Protein AF-A0A849EJW3-F1 (afdb_monomer)

Radius of gyration: 16.24 Å; Cα contacts (8 Å, |Δi|>4): 121;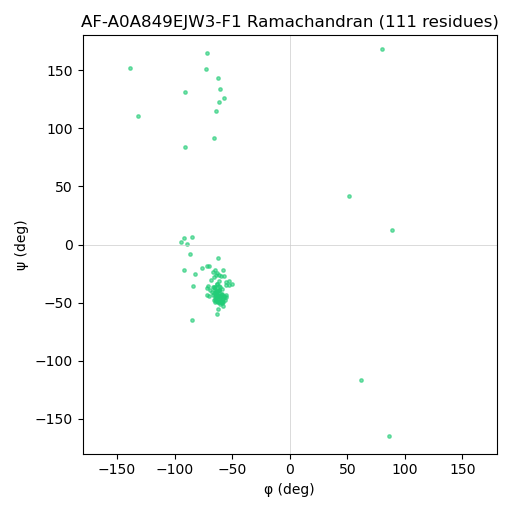 chains: 1; bounding box: 52×22×46 Å

Solvent-accessible surface area (backbone atoms only — not comparable to full-atom values): 5909 Å² total; per-residue (Å²): 131,85,79,84,57,63,59,62,52,45,38,52,51,13,51,50,33,34,56,59,12,64,78,37,73,74,77,18,42,57,35,28,42,54,10,34,48,41,36,26,54,41,31,54,76,68,68,42,94,57,30,66,56,41,44,50,23,33,51,28,26,46,52,7,48,52,41,46,55,52,40,50,75,69,69,36,59,32,91,91,34,94,37,54,62,73,63,57,62,56,31,48,38,20,62,50,17,49,53,54,45,52,51,49,55,51,52,59,70,69,56,75,128

Mean predicted aligned error: 4.29 Å

Sequence (113 aa):
MKKFDWKKVGYIFGIVLFFVGTLDPLEGSVLIVFGSVILTFITKRTNDRHKKWFRLNAILIIIGVIFMFYLSSLGGFGGASELSWWWALLILPYPVGWLSQVILLLMRLFEKK

Foldseek 3Di:
DPPDPVLVVLLVCLVCLLVVLVVDVQVSLVSVLVSLVSNLVSCVVVVHPCSVLSVQLSVLSVQLNVLVVVCVVQVHEDDPGPHHPVSNVSNVSNVVSSVSVVVVVVVVVPPDD

Structure (mmCIF, N/CA/C/O backbone):
data_AF-A0A849EJW3-F1
#
_entry.id   AF-A0A849EJW3-F1
#
loop_
_atom_site.group_PDB
_atom_site.id
_atom_site.type_symbol
_atom_site.label_atom_id
_atom_site.label_alt_id
_atom_site.label_comp_id
_atom_site.label_asym_id
_atom_site.label_entity_id
_atom_site.label_seq_id
_atom_site.pdbx_PDB_ins_code
_atom_site.Cartn_x
_atom_site.Cartn_y
_atom_site.Cartn_z
_atom_site.occupancy
_atom_site.B_iso_or_equiv
_atom_site.auth_seq_id
_atom_site.auth_comp_id
_atom_site.auth_asym_id
_atom_site.auth_atom_id
_atom_site.pdbx_PDB_model_num
ATOM 1 N N . MET A 1 1 ? -33.649 -3.534 15.566 1.00 52.19 1 MET A N 1
ATOM 2 C CA . MET A 1 1 ? -32.799 -3.505 14.350 1.00 52.19 1 MET A CA 1
ATOM 3 C C . MET A 1 1 ? -31.416 -2.972 14.710 1.00 52.19 1 MET A C 1
ATOM 5 O O . MET A 1 1 ? -31.336 -1.867 15.234 1.00 52.19 1 MET A O 1
ATOM 9 N N . LYS A 1 2 ? -30.331 -3.731 14.483 1.00 65.31 2 LYS A N 1
ATOM 10 C CA . LYS A 1 2 ? -28.959 -3.193 14.603 1.00 65.31 2 LYS A CA 1
ATOM 11 C C . LYS A 1 2 ? -28.806 -2.057 13.582 1.00 65.31 2 LYS A C 1
ATOM 13 O O . LYS A 1 2 ? -29.033 -2.286 12.399 1.00 65.31 2 LYS A O 1
ATOM 18 N N . LYS A 1 3 ? -28.461 -0.841 14.026 1.00 75.88 3 LYS A N 1
ATOM 19 C CA . LYS A 1 3 ? -28.150 0.274 13.113 1.00 75.88 3 LYS A CA 1
ATOM 20 C C . LYS A 1 3 ? -26.958 -0.119 12.234 1.00 75.88 3 LYS A C 1
ATOM 22 O O . LYS A 1 3 ? -25.967 -0.642 12.739 1.00 75.88 3 LYS A O 1
ATOM 27 N N . PHE A 1 4 ? -27.073 0.125 10.933 1.00 85.56 4 PHE A N 1
ATOM 28 C CA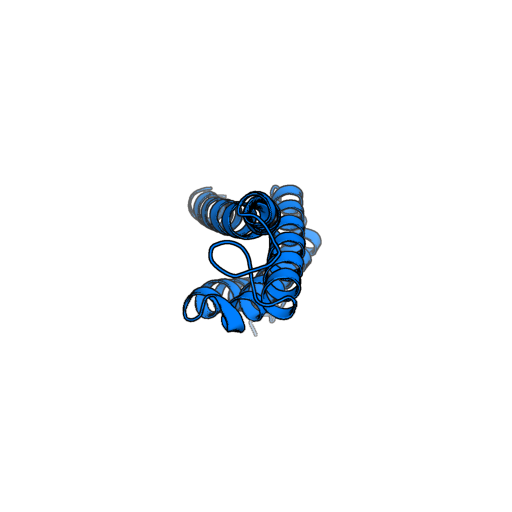 . PHE A 1 4 ? -26.009 -0.119 9.965 1.00 85.56 4 PHE A CA 1
ATOM 29 C C . PHE A 1 4 ? -24.807 0.789 10.260 1.00 85.56 4 PHE A C 1
ATOM 31 O O . PHE A 1 4 ? -24.904 2.014 10.165 1.00 85.56 4 PHE A O 1
ATOM 38 N N . ASP A 1 5 ? -23.674 0.192 10.632 1.00 90.44 5 ASP A N 1
ATOM 39 C CA . ASP A 1 5 ? -22.423 0.920 10.850 1.00 90.44 5 ASP A CA 1
ATOM 40 C C . ASP A 1 5 ? -21.610 0.962 9.552 1.00 90.44 5 ASP A C 1
ATOM 42 O O . ASP A 1 5 ? -20.715 0.148 9.308 1.00 90.44 5 ASP A O 1
ATOM 46 N N . TRP A 1 6 ? -21.939 1.939 8.708 1.00 93.38 6 TRP A N 1
ATOM 47 C CA . TRP A 1 6 ? -21.274 2.168 7.425 1.00 93.38 6 TRP A CA 1
ATOM 48 C C . TRP A 1 6 ? -19.760 2.383 7.560 1.00 93.38 6 TRP A C 1
ATOM 50 O O . TRP A 1 6 ? -19.014 2.069 6.634 1.00 93.38 6 TRP A O 1
ATOM 60 N N . LYS A 1 7 ? -19.284 2.884 8.710 1.00 93.19 7 LYS A N 1
ATOM 61 C CA . LYS A 1 7 ? -17.852 3.108 8.943 1.00 93.19 7 LYS A CA 1
ATOM 62 C C . LYS A 1 7 ? -17.135 1.781 9.127 1.00 93.19 7 LYS A C 1
ATOM 64 O O . LYS A 1 7 ? -16.076 1.575 8.543 1.00 93.19 7 LYS A O 1
ATOM 69 N N . LYS A 1 8 ? -17.726 0.863 9.898 1.00 92.25 8 LYS A N 1
ATOM 70 C CA . LYS A 1 8 ? -17.189 -0.491 10.072 1.00 92.25 8 LYS A CA 1
ATOM 71 C C . LYS A 1 8 ? -17.168 -1.257 8.749 1.00 92.25 8 LYS A C 1
ATOM 73 O O . LYS A 1 8 ? -16.157 -1.878 8.434 1.00 92.25 8 LYS A O 1
ATOM 78 N N . VAL A 1 9 ? -18.245 -1.169 7.966 1.00 94.44 9 VAL A N 1
ATOM 79 C CA . VAL A 1 9 ? -18.321 -1.802 6.639 1.00 94.44 9 VAL A CA 1
ATOM 80 C C . VAL A 1 9 ? -17.264 -1.225 5.699 1.00 94.44 9 VAL A C 1
ATOM 82 O O . VAL A 1 9 ? -16.489 -1.986 5.128 1.00 94.44 9 VAL A O 1
ATOM 85 N N . GLY A 1 10 ? -17.163 0.104 5.604 1.00 95.81 10 GLY A N 1
ATOM 86 C CA . GLY A 1 10 ? -16.150 0.765 4.777 1.00 95.81 10 GLY A CA 1
ATOM 87 C C . GLY A 1 10 ? -14.720 0.423 5.200 1.00 95.81 10 GLY A C 1
ATOM 88 O O . GLY A 1 10 ? -13.856 0.239 4.350 1.00 95.81 10 GLY A O 1
ATOM 89 N N . TYR A 1 11 ? -14.470 0.274 6.503 1.00 95.12 11 TYR A N 1
ATOM 90 C CA . TYR A 1 11 ? -13.164 -0.138 7.008 1.00 95.12 11 TYR A CA 1
ATOM 91 C C . TYR A 1 11 ? -12.795 -1.564 6.577 1.00 95.12 11 TYR A C 1
ATOM 93 O O . TYR A 1 11 ? -11.708 -1.775 6.049 1.00 95.12 11 TYR A O 1
ATOM 101 N N . ILE A 1 12 ? -13.701 -2.531 6.764 1.00 95.88 12 ILE A N 1
ATOM 102 C CA . ILE A 1 12 ? -13.480 -3.927 6.350 1.00 95.88 12 ILE A CA 1
ATOM 103 C C . ILE A 1 12 ? -13.293 -4.003 4.835 1.00 95.88 12 ILE A C 1
ATOM 105 O O . ILE A 1 12 ? -12.361 -4.645 4.365 1.00 95.88 12 ILE A O 1
ATOM 109 N N . PHE A 1 13 ? -14.133 -3.303 4.076 1.00 97.62 13 PHE A N 1
ATOM 110 C CA . PHE A 1 13 ? -14.025 -3.247 2.624 1.00 97.62 13 PHE A CA 1
ATOM 111 C C . PHE A 1 13 ? -12.673 -2.680 2.166 1.00 97.62 13 PHE A C 1
ATOM 113 O O . PHE A 1 13 ? -12.031 -3.255 1.292 1.00 97.62 13 PHE A O 1
ATOM 120 N N . GLY A 1 14 ? -12.193 -1.611 2.811 1.00 96.94 14 GLY A N 1
ATOM 121 C CA . GLY A 1 14 ? -10.866 -1.053 2.553 1.00 96.94 14 GLY A CA 1
ATOM 122 C C . GLY A 1 14 ? -9.727 -2.037 2.848 1.00 96.94 14 GLY A C 1
ATOM 123 O O . GLY A 1 14 ? -8.781 -2.105 2.070 1.00 96.94 14 GLY A O 1
ATOM 124 N N . ILE A 1 15 ? -9.832 -2.832 3.922 1.00 97.25 15 ILE A N 1
ATOM 125 C CA . ILE A 1 15 ? -8.873 -3.912 4.224 1.00 97.25 15 ILE A CA 1
ATOM 126 C C . ILE A 1 15 ? -8.892 -4.967 3.116 1.00 97.25 15 ILE A C 1
ATOM 128 O O . ILE A 1 15 ? -7.835 -5.342 2.619 1.00 97.25 15 ILE A O 1
ATOM 132 N N . VAL A 1 16 ? -10.079 -5.438 2.725 1.00 97.62 16 VAL A N 1
ATOM 133 C CA . VAL A 1 16 ? -10.219 -6.478 1.697 1.00 97.62 16 VAL A CA 1
ATOM 134 C C . VAL A 1 16 ? -9.611 -6.009 0.380 1.00 97.62 16 VAL A C 1
ATOM 136 O O . VAL A 1 16 ? -8.772 -6.714 -0.161 1.00 97.62 16 VAL A O 1
ATOM 139 N N . LEU A 1 17 ? -9.948 -4.806 -0.097 1.00 96.81 17 LEU A N 1
ATOM 140 C CA . LEU A 1 17 ? -9.345 -4.241 -1.311 1.00 96.81 17 LEU A CA 1
ATOM 141 C C . LEU A 1 17 ? -7.819 -4.152 -1.218 1.00 96.81 17 LEU A C 1
ATOM 143 O O . LEU A 1 17 ? -7.121 -4.526 -2.157 1.00 96.81 17 LEU A O 1
ATOM 147 N N . PHE A 1 18 ? -7.309 -3.690 -0.075 1.00 97.19 18 PHE A N 1
ATOM 148 C CA . PHE A 1 18 ? -5.877 -3.536 0.153 1.00 97.19 18 PHE A CA 1
ATOM 149 C C . PHE A 1 18 ? -5.116 -4.868 0.076 1.00 97.19 18 PHE A C 1
ATOM 151 O O . PHE A 1 18 ? -4.024 -4.902 -0.479 1.00 97.19 18 PHE A O 1
ATOM 158 N N . PHE A 1 19 ? -5.684 -5.961 0.596 1.00 96.88 19 PHE A N 1
ATOM 159 C CA . PHE A 1 19 ? -5.062 -7.288 0.523 1.00 96.88 19 PHE A CA 1
ATOM 160 C C . PHE A 1 19 ? -5.342 -8.019 -0.792 1.00 96.88 19 PHE A C 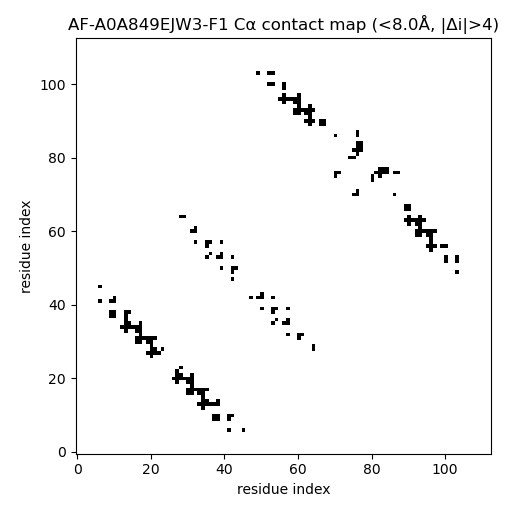1
ATOM 162 O O . PHE A 1 19 ? -4.462 -8.690 -1.309 1.00 96.88 19 PHE A O 1
ATOM 169 N N . VAL A 1 20 ? -6.529 -7.879 -1.384 1.00 96.69 20 VAL A N 1
ATOM 170 C CA . VAL A 1 20 ? -6.819 -8.461 -2.707 1.00 96.69 20 VAL A CA 1
ATOM 171 C C . VAL A 1 20 ? -5.890 -7.868 -3.767 1.00 96.69 20 VAL A C 1
ATOM 173 O O . VAL A 1 20 ? -5.414 -8.590 -4.637 1.00 96.69 20 VAL A O 1
ATOM 176 N N . GLY A 1 21 ? -5.554 -6.581 -3.647 1.00 93.69 21 GLY A N 1
ATOM 177 C CA . GLY A 1 21 ? -4.587 -5.926 -4.521 1.00 93.69 21 GLY A CA 1
ATOM 178 C C . GLY A 1 21 ? -3.166 -6.495 -4.467 1.00 93.69 21 GLY A C 1
ATOM 179 O O . GLY A 1 21 ? -2.372 -6.161 -5.332 1.00 93.69 21 GLY A O 1
ATOM 180 N N . THR A 1 22 ? -2.816 -7.353 -3.501 1.00 93.25 22 THR A N 1
ATOM 181 C CA . THR A 1 22 ? -1.488 -7.991 -3.468 1.00 93.25 22 THR A CA 1
ATOM 182 C C . THR A 1 22 ? -1.413 -9.272 -4.295 1.00 93.25 22 THR A C 1
ATOM 184 O O . THR A 1 22 ? -0.328 -9.831 -4.421 1.00 93.25 22 THR A O 1
ATOM 187 N N . LEU A 1 23 ? -2.542 -9.779 -4.806 1.00 94.06 23 LEU A N 1
ATOM 188 C CA . LEU A 1 23 ? -2.564 -10.992 -5.633 1.00 94.06 23 LEU A CA 1
ATOM 189 C C . LEU A 1 23 ? -1.888 -10.775 -6.988 1.00 94.06 23 LEU A C 1
ATOM 191 O O . LEU A 1 23 ? -1.298 -11.706 -7.527 1.00 94.06 23 LEU A O 1
ATOM 195 N N . ASP A 1 24 ? -1.957 -9.546 -7.493 1.00 91.56 24 ASP A N 1
ATOM 196 C CA . ASP A 1 24 ? -1.288 -9.118 -8.712 1.00 91.56 24 ASP A CA 1
ATOM 197 C C . ASP A 1 24 ? -0.559 -7.790 -8.451 1.00 91.56 24 ASP A C 1
ATOM 199 O O . ASP A 1 24 ? -1.217 -6.771 -8.229 1.00 91.56 24 ASP A O 1
ATOM 203 N N . PRO A 1 25 ? 0.783 -7.765 -8.422 1.00 79.81 25 PRO A N 1
ATOM 204 C CA . PRO A 1 25 ? 1.528 -6.558 -8.085 1.00 79.81 25 PRO A CA 1
ATOM 205 C C . PRO A 1 25 ? 1.303 -5.375 -9.034 1.00 79.81 25 PRO A C 1
ATOM 207 O O . PRO A 1 25 ? 1.377 -4.233 -8.580 1.00 79.81 25 PRO A O 1
ATOM 210 N N . LEU A 1 26 ? 1.048 -5.606 -10.326 1.00 85.12 26 LEU A N 1
ATOM 211 C CA . LEU A 1 26 ? 0.907 -4.525 -11.306 1.00 85.12 26 LEU A CA 1
ATOM 212 C C . LEU A 1 26 ? -0.525 -3.991 -11.305 1.00 85.12 26 LEU A C 1
ATOM 214 O O . LEU A 1 26 ? -0.768 -2.859 -10.877 1.00 85.12 26 LEU A O 1
ATOM 218 N N . GLU A 1 27 ? -1.489 -4.813 -11.700 1.00 91.88 27 GLU A N 1
ATOM 219 C CA . GLU A 1 27 ? -2.902 -4.451 -11.799 1.00 91.88 27 GLU A CA 1
ATOM 220 C C . GLU A 1 27 ? -3.525 -4.238 -10.413 1.00 91.88 27 GLU A C 1
ATOM 222 O O . GLU A 1 27 ? -4.304 -3.304 -10.188 1.00 91.88 27 GLU A O 1
ATOM 227 N N . GLY A 1 28 ? -3.147 -5.071 -9.444 1.00 93.25 28 GLY A N 1
ATOM 228 C CA . GLY A 1 28 ? -3.656 -5.009 -8.080 1.00 93.25 28 GLY A CA 1
ATOM 229 C C . GLY A 1 28 ? -3.143 -3.808 -7.286 1.00 93.25 28 GLY A C 1
ATOM 230 O O . GLY A 1 28 ? -3.816 -3.387 -6.342 1.00 93.25 28 GLY A O 1
ATOM 231 N N . SER A 1 29 ? -2.047 -3.158 -7.699 1.00 95.12 29 SER A N 1
ATOM 232 C CA . SER A 1 29 ? -1.563 -1.918 -7.069 1.00 95.12 29 SER A CA 1
ATOM 233 C C . SER A 1 29 ? -2.626 -0.810 -7.035 1.00 95.12 29 SER A C 1
ATOM 235 O O . SER A 1 29 ? -2.720 -0.061 -6.057 1.00 95.12 29 SER A O 1
ATOM 237 N N . VAL A 1 30 ? -3.504 -0.764 -8.044 1.00 96.69 30 VAL A N 1
ATOM 238 C CA . VAL A 1 30 ? -4.652 0.151 -8.100 1.00 96.69 30 VAL A CA 1
ATOM 239 C C . VAL A 1 30 ? -5.641 -0.159 -6.974 1.00 96.69 30 VAL A C 1
ATOM 241 O O . VAL A 1 30 ? -6.095 0.751 -6.277 1.00 96.69 30 VAL A O 1
ATOM 244 N N . LEU A 1 31 ? -5.929 -1.439 -6.717 1.00 97.50 31 LEU A N 1
ATOM 245 C CA . LEU A 1 31 ? -6.777 -1.860 -5.596 1.00 97.50 31 LEU A CA 1
ATOM 246 C C . LEU A 1 31 ? -6.135 -1.531 -4.243 1.00 97.50 31 LEU A C 1
ATOM 248 O O . LEU A 1 31 ? -6.845 -1.106 -3.329 1.00 97.50 31 LEU A O 1
ATOM 252 N N . ILE A 1 32 ? -4.806 -1.641 -4.121 1.00 97.50 32 ILE A N 1
ATOM 253 C CA . ILE A 1 32 ? -4.072 -1.228 -2.913 1.00 97.50 32 ILE A CA 1
ATOM 254 C C . ILE A 1 32 ? -4.237 0.274 -2.662 1.00 97.50 32 ILE A C 1
ATOM 256 O O . ILE A 1 32 ? -4.535 0.675 -1.532 1.00 97.50 32 ILE A O 1
ATOM 260 N N . VAL A 1 33 ? -4.105 1.106 -3.702 1.00 98.19 33 VAL A N 1
ATOM 261 C CA . VAL A 1 33 ? -4.357 2.554 -3.616 1.00 98.19 33 VAL A CA 1
ATOM 262 C C . VAL A 1 33 ? -5.785 2.820 -3.144 1.00 98.19 33 VAL A C 1
ATOM 264 O O . VAL A 1 33 ? -5.978 3.518 -2.145 1.00 98.19 33 VAL A O 1
ATOM 267 N N . PHE A 1 34 ? -6.790 2.232 -3.802 1.00 97.75 34 PHE A N 1
ATOM 268 C CA . PHE A 1 34 ? -8.195 2.421 -3.429 1.00 97.75 34 PHE A CA 1
ATOM 269 C C . PHE A 1 34 ? -8.477 1.979 -1.990 1.00 97.75 34 PHE A C 1
ATOM 271 O O . PHE A 1 34 ? -9.070 2.735 -1.215 1.00 97.75 34 PHE A O 1
ATOM 278 N N . GLY A 1 35 ? -8.006 0.793 -1.603 1.00 97.56 35 GLY A N 1
ATOM 279 C CA . GLY A 1 35 ? -8.125 0.281 -0.241 1.00 97.56 35 GLY A CA 1
ATOM 280 C C . GLY A 1 35 ? -7.487 1.226 0.778 1.00 97.56 35 GLY A C 1
ATOM 281 O O . GLY A 1 35 ? -8.121 1.596 1.768 1.00 97.56 35 GLY A O 1
ATOM 282 N N . SER A 1 36 ? -6.270 1.707 0.510 1.00 97.75 36 SER A N 1
ATOM 283 C CA . SER A 1 36 ? -5.560 2.630 1.402 1.00 97.75 36 SER A CA 1
ATOM 284 C C . SER A 1 36 ? -6.250 3.996 1.536 1.00 97.75 36 SER A C 1
ATOM 286 O O . SER A 1 36 ? -6.361 4.536 2.646 1.00 97.75 36 SER A O 1
ATOM 288 N N . VAL A 1 37 ? -6.798 4.535 0.443 1.00 98.06 37 VAL A N 1
ATOM 289 C CA . VAL A 1 37 ? -7.572 5.785 0.453 1.00 98.06 37 VAL A CA 1
ATOM 290 C C . VAL A 1 37 ? -8.856 5.629 1.268 1.00 98.06 37 VAL A C 1
ATOM 292 O O . VAL A 1 37 ? -9.151 6.485 2.109 1.00 98.06 37 VAL A O 1
ATOM 295 N N . ILE A 1 38 ? -9.590 4.525 1.094 1.00 97.94 38 ILE A N 1
ATOM 296 C CA . ILE A 1 38 ? -10.793 4.227 1.886 1.00 97.94 38 ILE A CA 1
ATOM 297 C C . ILE A 1 38 ? -10.437 4.132 3.372 1.00 97.94 38 ILE A C 1
ATOM 299 O O . ILE A 1 38 ? -11.071 4.788 4.202 1.00 97.94 38 ILE A O 1
ATOM 303 N N . LEU A 1 39 ? -9.389 3.382 3.724 1.00 97.31 39 LEU A N 1
ATOM 304 C CA . LEU A 1 39 ? -8.922 3.252 5.109 1.00 97.31 39 LEU A CA 1
ATOM 305 C C . LEU A 1 39 ? -8.550 4.609 5.713 1.00 97.31 39 LEU A C 1
ATOM 307 O O . LEU A 1 39 ? -8.949 4.918 6.839 1.00 97.31 39 LEU A O 1
ATOM 311 N N . THR A 1 40 ? -7.858 5.459 4.957 1.00 97.25 40 THR A N 1
ATOM 312 C CA . THR A 1 40 ? -7.521 6.830 5.365 1.00 97.25 40 THR A CA 1
ATOM 313 C C . THR A 1 40 ? -8.771 7.681 5.590 1.00 97.25 40 THR A C 1
ATOM 315 O O . THR A 1 40 ? -8.876 8.397 6.590 1.00 97.25 40 THR A O 1
ATOM 318 N N . PHE A 1 41 ? -9.757 7.595 4.695 1.00 97.00 41 PHE A N 1
ATOM 319 C CA . PHE A 1 41 ? -11.006 8.342 4.816 1.00 97.00 41 PHE A CA 1
ATOM 320 C C . PHE A 1 41 ? -11.805 7.917 6.053 1.00 97.00 41 PHE A C 1
ATOM 322 O O . PHE A 1 41 ? -12.225 8.764 6.849 1.00 97.00 41 PHE A O 1
ATOM 329 N N . ILE A 1 42 ? -11.974 6.609 6.256 1.00 96.25 42 ILE A N 1
ATOM 330 C CA . ILE A 1 42 ? -12.725 6.066 7.389 1.00 96.25 42 ILE A CA 1
ATOM 331 C C . ILE A 1 42 ? -12.032 6.389 8.715 1.00 96.25 42 ILE A C 1
ATOM 333 O O . ILE A 1 42 ? -12.680 6.909 9.624 1.00 96.25 42 ILE A O 1
ATOM 337 N N . THR A 1 43 ? -10.718 6.171 8.821 1.00 93.75 43 THR A N 1
ATOM 338 C CA . THR A 1 43 ? -9.953 6.451 10.053 1.00 93.75 43 THR A CA 1
ATOM 339 C C . THR A 1 43 ? -9.948 7.937 10.415 1.00 93.75 43 THR A C 1
ATOM 341 O O . THR A 1 43 ? -10.037 8.292 11.594 1.00 93.75 43 THR A O 1
ATOM 344 N N . LYS A 1 44 ? -9.952 8.832 9.416 1.00 94.06 44 LYS A N 1
ATOM 345 C CA . LYS A 1 44 ? -10.152 10.273 9.627 1.00 94.06 44 LYS A CA 1
ATOM 346 C C . LYS A 1 44 ? -11.547 10.580 10.187 1.00 94.06 44 LYS A C 1
ATOM 348 O O . LYS A 1 44 ? -11.664 11.405 11.090 1.00 94.06 44 LYS A O 1
ATOM 353 N N . ARG A 1 45 ? -12.599 9.910 9.699 1.00 93.38 45 ARG A N 1
ATOM 354 C CA . ARG A 1 45 ? -14.001 10.089 10.142 1.00 93.38 45 ARG A CA 1
ATOM 355 C C . ARG A 1 45 ? -14.325 9.442 11.493 1.00 93.38 45 ARG A C 1
ATOM 357 O O . ARG A 1 45 ? -15.319 9.820 12.116 1.00 93.38 45 ARG A O 1
ATOM 364 N N . THR A 1 46 ? -13.533 8.474 11.944 1.00 90.19 46 THR A N 1
ATOM 365 C CA . THR A 1 46 ? -13.639 7.874 13.286 1.00 90.19 46 THR A CA 1
ATOM 366 C C . THR A 1 46 ? -12.713 8.533 14.308 1.00 90.19 46 THR A C 1
ATOM 368 O O . THR A 1 46 ? -12.683 8.091 15.450 1.00 90.19 46 THR A O 1
ATOM 371 N N . ASN A 1 47 ? -11.970 9.575 13.911 1.00 87.25 47 ASN A N 1
ATOM 372 C CA . ASN A 1 47 ? -10.958 10.253 14.723 1.00 87.25 47 ASN A CA 1
ATOM 373 C C . ASN A 1 47 ? -9.928 9.285 15.339 1.00 87.25 47 ASN A C 1
ATOM 375 O O . ASN A 1 47 ? -9.558 9.415 16.502 1.00 87.25 47 ASN A O 1
ATOM 379 N N . ASP A 1 48 ? -9.483 8.304 14.550 1.00 87.62 48 ASP A N 1
ATOM 380 C CA . ASP A 1 48 ? -8.535 7.285 15.001 1.00 87.62 48 ASP A CA 1
ATOM 381 C C . ASP A 1 48 ? -7.185 7.905 15.402 1.00 87.62 48 ASP A C 1
ATOM 383 O O . ASP A 1 48 ? -6.701 8.841 14.750 1.00 87.62 48 ASP A O 1
ATOM 387 N N . ARG A 1 49 ? -6.550 7.358 16.446 1.00 88.25 49 ARG A N 1
ATOM 388 C CA . ARG A 1 49 ? -5.219 7.772 16.919 1.00 88.25 49 ARG A CA 1
ATOM 389 C C . ARG A 1 49 ? -4.169 7.697 15.803 1.00 88.25 49 ARG A C 1
ATOM 391 O O . ARG A 1 49 ? -3.310 8.571 15.703 1.00 88.25 49 ARG A O 1
ATOM 398 N N . HIS A 1 50 ? -4.290 6.715 14.912 1.00 92.00 50 HIS A N 1
ATOM 399 C CA . HIS A 1 50 ? -3.343 6.426 13.836 1.00 92.00 50 HIS A CA 1
ATOM 400 C C . HIS A 1 50 ? -3.664 7.123 12.510 1.00 92.00 50 HIS A C 1
ATOM 402 O O . HIS A 1 50 ? -2.980 6.891 11.515 1.00 92.00 50 HIS A O 1
ATOM 408 N N . LYS A 1 51 ? -4.670 8.009 12.454 1.00 93.25 51 LYS A N 1
ATOM 409 C CA . LYS A 1 51 ? -5.117 8.662 11.203 1.00 93.25 51 LYS A CA 1
ATOM 410 C C . LYS A 1 51 ? -3.995 9.348 10.407 1.00 93.25 51 LYS A C 1
ATOM 412 O O . LYS A 1 51 ? -4.061 9.418 9.182 1.00 93.25 51 LYS A O 1
ATOM 417 N N . LYS A 1 52 ? -2.965 9.872 11.088 1.00 95.31 52 LYS A N 1
ATOM 418 C CA . LYS A 1 52 ? -1.802 10.500 10.434 1.00 95.31 52 LYS A CA 1
ATOM 419 C C . LYS A 1 52 ? -0.960 9.471 9.672 1.00 95.31 52 LYS A C 1
ATOM 421 O O . LYS A 1 52 ? -0.552 9.771 8.555 1.00 95.31 52 LYS A O 1
ATOM 426 N N . TRP A 1 53 ? -0.767 8.285 10.248 1.00 96.69 53 TRP A N 1
ATOM 427 C CA . TRP A 1 53 ? -0.009 7.185 9.651 1.00 96.69 53 TRP A CA 1
ATOM 428 C C . TRP A 1 53 ? -0.738 6.570 8.459 1.00 96.69 53 TRP A C 1
ATOM 430 O O . TRP A 1 53 ? -0.133 6.431 7.405 1.00 96.69 53 TRP A O 1
ATOM 440 N N . PHE A 1 54 ? -2.053 6.333 8.562 1.00 96.50 54 PHE A N 1
ATOM 441 C CA . PHE A 1 54 ? -2.854 5.894 7.408 1.00 96.50 54 PHE A CA 1
ATOM 442 C C . PHE A 1 54 ? -2.725 6.859 6.224 1.00 96.50 54 PHE A C 1
ATOM 444 O O . PHE A 1 54 ? -2.466 6.435 5.103 1.00 96.50 54 PHE A O 1
ATOM 451 N N . ARG A 1 55 ? -2.819 8.168 6.487 1.00 97.69 55 ARG A N 1
ATOM 452 C CA . ARG A 1 55 ? -2.667 9.191 5.448 1.00 97.69 55 ARG A CA 1
ATOM 453 C C . ARG A 1 55 ? -1.267 9.212 4.835 1.00 97.69 55 ARG A C 1
ATOM 455 O O . ARG A 1 55 ? -1.160 9.355 3.623 1.00 97.69 55 ARG A O 1
ATOM 462 N N . LEU A 1 56 ? -0.216 9.119 5.651 1.00 98.19 56 LEU A N 1
ATOM 463 C CA . LEU A 1 56 ? 1.159 9.075 5.149 1.00 98.19 56 LEU A CA 1
ATOM 464 C C . LEU A 1 56 ? 1.361 7.859 4.240 1.00 98.19 56 LEU A C 1
ATOM 466 O O . LEU A 1 56 ? 1.863 8.008 3.131 1.00 98.19 56 LEU A O 1
ATOM 470 N N . ASN A 1 57 ? 0.895 6.689 4.674 1.00 97.94 57 ASN A N 1
ATOM 471 C CA . ASN A 1 57 ? 1.030 5.451 3.915 1.00 97.94 57 ASN A CA 1
ATOM 472 C C . ASN A 1 57 ? 0.255 5.507 2.597 1.00 97.94 57 ASN A C 1
ATOM 474 O O . ASN A 1 57 ? 0.804 5.137 1.566 1.00 97.94 57 ASN A O 1
ATOM 478 N N . ALA A 1 58 ? -0.961 6.064 2.592 1.00 98.19 58 ALA A N 1
ATOM 479 C CA . ALA A 1 58 ? -1.711 6.293 1.358 1.00 98.19 58 ALA A CA 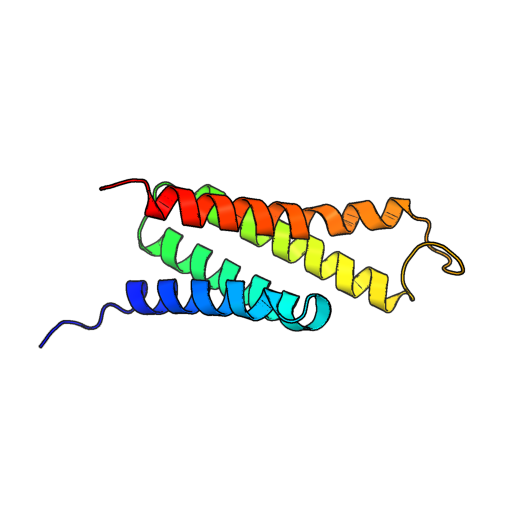1
ATOM 480 C C . ALA A 1 58 ? -0.952 7.192 0.372 1.00 98.19 58 ALA A C 1
ATOM 482 O O . ALA A 1 58 ? -0.897 6.882 -0.813 1.00 98.19 58 ALA A O 1
ATOM 483 N N . ILE A 1 59 ? -0.333 8.279 0.849 1.00 98.50 59 ILE A N 1
ATOM 484 C CA . ILE A 1 59 ? 0.463 9.181 0.002 1.00 98.50 59 ILE A CA 1
ATOM 485 C C . ILE A 1 59 ? 1.678 8.449 -0.578 1.00 98.50 59 ILE A C 1
ATOM 487 O O . ILE A 1 59 ? 1.923 8.543 -1.777 1.00 98.50 59 ILE A O 1
ATOM 491 N N . LEU A 1 60 ? 2.411 7.699 0.250 1.00 98.38 60 LEU A N 1
ATOM 492 C CA . LEU A 1 60 ? 3.572 6.920 -0.188 1.00 98.38 60 LEU A CA 1
ATOM 493 C C . LEU A 1 60 ? 3.193 5.877 -1.248 1.00 98.38 60 LEU A C 1
ATOM 495 O O . LEU A 1 60 ? 3.855 5.789 -2.280 1.00 98.38 60 LEU A O 1
ATOM 499 N N . ILE A 1 61 ? 2.096 5.148 -1.022 1.00 98.25 61 ILE A N 1
ATOM 500 C CA . ILE A 1 61 ? 1.557 4.167 -1.970 1.00 98.25 61 ILE A CA 1
ATOM 501 C C . ILE A 1 61 ? 1.185 4.854 -3.285 1.00 98.25 61 ILE A C 1
ATOM 503 O O . ILE A 1 61 ? 1.638 4.416 -4.333 1.00 98.25 61 ILE A O 1
ATOM 507 N N . ILE A 1 62 ? 0.414 5.946 -3.245 1.00 98.38 62 ILE A N 1
ATOM 508 C CA . ILE A 1 62 ? -0.004 6.676 -4.453 1.00 98.38 62 ILE A CA 1
ATOM 509 C C . ILE A 1 62 ? 1.210 7.145 -5.258 1.00 98.38 62 ILE A C 1
ATOM 511 O O . ILE A 1 62 ? 1.268 6.907 -6.460 1.00 98.38 62 ILE A O 1
ATOM 515 N N . ILE A 1 63 ? 2.186 7.783 -4.606 1.00 98.25 63 ILE A N 1
ATOM 516 C CA . ILE A 1 63 ? 3.383 8.300 -5.280 1.00 98.25 63 ILE A CA 1
ATOM 517 C C . ILE A 1 63 ? 4.185 7.159 -5.909 1.00 98.25 63 ILE A C 1
ATOM 519 O O . ILE A 1 63 ? 4.540 7.239 -7.083 1.00 98.25 63 ILE A O 1
ATOM 523 N N . GLY A 1 64 ? 4.445 6.088 -5.156 1.00 97.56 64 GLY A N 1
ATOM 524 C CA . GLY A 1 64 ? 5.221 4.963 -5.671 1.00 97.56 64 GLY A CA 1
ATOM 525 C C . GLY A 1 64 ? 4.510 4.232 -6.813 1.00 97.56 64 GLY A C 1
ATOM 526 O O . GLY A 1 64 ? 5.160 3.868 -7.787 1.00 97.56 64 GLY A O 1
ATOM 527 N N . VAL A 1 65 ? 3.180 4.089 -6.752 1.00 97.50 65 VAL A N 1
ATOM 528 C CA . VAL A 1 65 ? 2.383 3.503 -7.842 1.00 97.50 65 VAL A CA 1
ATOM 529 C C . VAL A 1 65 ? 2.408 4.397 -9.083 1.00 97.50 65 VAL A C 1
ATOM 531 O O . VAL A 1 65 ? 2.637 3.893 -10.178 1.00 97.50 65 VAL A O 1
ATOM 534 N N . ILE A 1 66 ? 2.265 5.721 -8.939 1.00 97.69 66 ILE A N 1
ATOM 535 C CA . ILE A 1 66 ? 2.386 6.660 -10.070 1.00 97.69 66 ILE A CA 1
ATOM 536 C C . ILE A 1 66 ? 3.745 6.504 -10.759 1.00 97.69 66 ILE A C 1
ATOM 538 O O . ILE A 1 66 ? 3.794 6.371 -11.980 1.00 97.69 66 ILE A O 1
ATOM 542 N N . PHE A 1 67 ? 4.841 6.477 -9.996 1.00 96.94 67 PHE A N 1
ATOM 543 C CA . PHE A 1 67 ? 6.172 6.291 -10.573 1.00 96.94 67 PHE A CA 1
ATOM 544 C C . PHE A 1 67 ? 6.365 4.906 -11.188 1.00 96.94 67 PHE A C 1
ATOM 546 O O . PHE A 1 67 ? 6.993 4.805 -12.237 1.00 96.94 67 PHE A O 1
ATOM 553 N N . MET A 1 68 ? 5.798 3.856 -10.593 1.00 95.38 68 MET A N 1
ATOM 554 C CA . MET A 1 68 ? 5.830 2.508 -11.159 1.00 95.38 68 MET A CA 1
ATOM 555 C C . MET A 1 68 ? 5.182 2.474 -12.550 1.00 95.38 68 MET A C 1
ATOM 557 O O . MET A 1 68 ? 5.811 2.015 -13.502 1.00 95.38 68 MET A O 1
ATOM 561 N N . PHE A 1 69 ? 3.969 3.019 -12.692 1.00 95.19 69 PHE A N 1
ATOM 562 C CA . PHE A 1 69 ? 3.282 3.092 -13.986 1.00 95.19 69 PHE A CA 1
ATOM 563 C C . PHE A 1 69 ? 4.004 4.007 -14.978 1.00 95.19 69 PHE A C 1
ATOM 565 O O . PHE A 1 69 ? 4.156 3.649 -16.144 1.00 95.19 69 PHE A O 1
ATOM 572 N N . TYR A 1 70 ? 4.492 5.163 -14.524 1.00 95.12 70 TYR A N 1
ATOM 573 C CA . TYR A 1 70 ? 5.232 6.097 -15.369 1.00 95.12 70 TYR A CA 1
ATOM 574 C C . TYR A 1 70 ? 6.509 5.465 -15.935 1.00 95.12 70 TYR A C 1
ATOM 576 O O . TYR A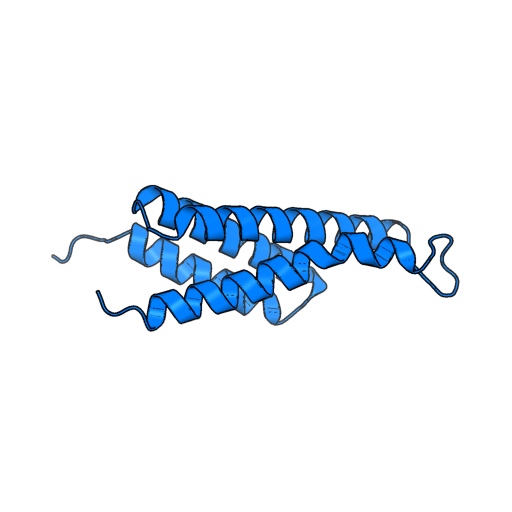 1 70 ? 6.714 5.469 -17.145 1.00 95.12 70 TYR A O 1
ATOM 584 N N . LEU A 1 71 ? 7.332 4.840 -15.092 1.00 93.75 71 LEU A N 1
ATOM 585 C CA . LEU A 1 71 ? 8.555 4.172 -15.539 1.00 93.75 71 LEU A CA 1
ATOM 586 C C . LEU A 1 71 ? 8.246 2.967 -16.434 1.00 93.75 71 LEU A C 1
ATOM 588 O O . LEU A 1 71 ? 8.941 2.753 -17.422 1.00 93.75 71 LEU A O 1
ATOM 592 N N . SER A 1 72 ? 7.177 2.220 -16.142 1.00 91.75 72 SER A N 1
ATOM 593 C CA . SER A 1 72 ? 6.709 1.138 -17.014 1.00 91.75 72 SER A CA 1
ATOM 594 C C . SER A 1 72 ? 6.297 1.656 -18.399 1.00 91.75 72 SER A C 1
ATOM 596 O O . SER A 1 72 ? 6.664 1.043 -19.399 1.00 91.75 72 SER A O 1
ATOM 598 N N . SER A 1 73 ? 5.634 2.817 -18.482 1.00 92.88 73 SER A N 1
ATOM 599 C CA . SER A 1 73 ? 5.258 3.431 -19.766 1.00 92.88 73 SER A CA 1
ATOM 600 C C . SER A 1 73 ? 6.448 3.910 -20.604 1.00 92.88 73 SER A C 1
ATOM 602 O O . SER A 1 73 ? 6.334 3.984 -21.823 1.00 92.88 73 SER A O 1
ATOM 604 N N . LEU A 1 74 ? 7.595 4.185 -19.974 1.00 93.56 74 LEU A N 1
ATOM 605 C CA . LEU A 1 74 ? 8.843 4.557 -20.651 1.00 93.56 74 LEU A CA 1
ATOM 606 C C . LEU A 1 74 ? 9.662 3.338 -21.118 1.00 93.56 74 LEU A C 1
ATOM 608 O O . LEU A 1 74 ? 10.788 3.496 -21.577 1.00 93.56 74 LEU A O 1
ATOM 612 N N . GLY A 1 75 ? 9.120 2.122 -20.992 1.00 91.19 75 GLY A N 1
ATOM 613 C CA . GLY A 1 75 ? 9.829 0.883 -21.326 1.00 91.19 75 GLY A CA 1
ATOM 614 C C . GLY A 1 75 ? 10.643 0.294 -20.169 1.00 91.19 75 GLY A C 1
ATOM 615 O O . GLY A 1 75 ? 11.433 -0.623 -20.381 1.00 91.19 75 GLY A O 1
ATOM 616 N N . GLY A 1 76 ? 10.443 0.779 -18.939 1.00 91.06 76 GLY A N 1
ATOM 617 C CA . GLY A 1 76 ? 11.119 0.292 -17.736 1.00 91.06 76 GLY A CA 1
ATOM 618 C C . GLY A 1 76 ? 12.473 0.955 -17.47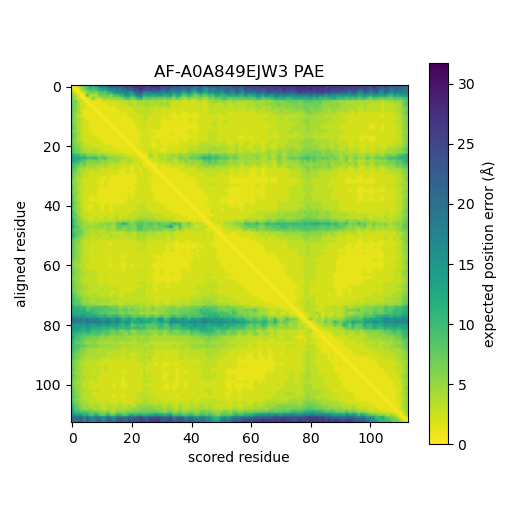9 1.00 91.06 76 GLY A C 1
ATOM 619 O O . GLY A 1 76 ? 12.797 2.003 -18.031 1.00 91.06 76 GLY A O 1
ATOM 620 N N . PHE A 1 77 ? 13.277 0.354 -16.605 1.00 92.88 77 PHE A N 1
ATOM 621 C CA . PHE A 1 77 ? 14.603 0.840 -16.214 1.00 92.88 77 PHE A CA 1
ATOM 622 C C . PHE A 1 77 ? 15.590 -0.327 -16.112 1.00 92.88 77 PHE A C 1
ATOM 624 O O . PHE A 1 77 ? 15.206 -1.456 -15.807 1.00 92.88 77 PHE A O 1
ATOM 631 N N . GLY A 1 78 ? 16.872 -0.039 -16.334 1.00 90.56 78 GLY A N 1
ATOM 632 C CA . GLY A 1 78 ? 17.949 -1.024 -16.329 1.00 90.56 78 GLY A CA 1
ATOM 633 C C . GLY A 1 78 ? 18.066 -1.827 -17.630 1.00 90.56 78 GLY A C 1
ATOM 634 O O . GLY A 1 78 ? 17.203 -1.794 -18.507 1.00 90.56 78 GLY A O 1
ATOM 635 N N . GLY A 1 79 ? 19.171 -2.565 -17.760 1.00 87.69 79 GLY A N 1
ATOM 636 C CA . GLY A 1 79 ? 19.436 -3.415 -18.923 1.00 87.69 79 GLY A CA 1
ATOM 637 C C . GLY A 1 79 ? 19.538 -2.612 -20.223 1.00 87.69 79 GLY A C 1
ATOM 638 O O . GLY A 1 79 ? 20.443 -1.796 -20.364 1.00 87.69 79 GLY A O 1
ATOM 639 N N . ALA A 1 80 ? 18.620 -2.875 -21.157 1.00 83.81 80 ALA A N 1
ATOM 640 C CA . ALA A 1 80 ? 18.539 -2.217 -22.464 1.00 83.81 80 ALA A CA 1
ATOM 641 C C . ALA A 1 80 ? 17.674 -0.937 -22.475 1.00 83.81 80 ALA A C 1
ATOM 643 O O . ALA A 1 80 ? 17.520 -0.330 -23.531 1.00 83.81 80 ALA A O 1
ATOM 644 N N . SER A 1 81 ? 17.089 -0.538 -21.336 1.00 88.00 81 SER A N 1
ATOM 645 C CA . SER A 1 81 ? 16.345 0.725 -21.216 1.00 88.00 81 SER A CA 1
ATOM 646 C C . SER A 1 81 ? 17.290 1.932 -21.206 1.00 88.00 81 SER A C 1
ATOM 648 O O . SER A 1 81 ? 18.414 1.855 -20.709 1.00 88.00 81 SER A O 1
ATOM 650 N N . GLU A 1 82 ? 16.804 3.075 -21.692 1.00 88.38 82 GLU A N 1
ATOM 651 C CA . GLU A 1 82 ? 17.494 4.369 -21.597 1.00 88.38 82 GLU A CA 1
ATOM 652 C C . GLU A 1 82 ? 17.634 4.854 -20.139 1.00 88.38 82 GLU A C 1
ATOM 654 O O . GLU A 1 82 ? 18.513 5.657 -19.819 1.00 88.38 82 GLU A O 1
ATOM 659 N N . LEU A 1 83 ? 16.785 4.360 -19.229 1.00 92.19 83 LEU A N 1
ATOM 660 C CA . LEU A 1 83 ? 16.777 4.750 -17.820 1.00 92.19 83 LEU A CA 1
ATOM 661 C C . LEU A 1 83 ? 17.670 3.836 -16.974 1.00 92.19 83 LEU A C 1
ATOM 663 O O . LEU A 1 83 ? 17.549 2.612 -16.992 1.00 92.19 83 LEU A O 1
ATOM 667 N N . SER A 1 84 ? 18.534 4.437 -16.153 1.00 93.31 84 SER A N 1
ATOM 668 C CA . SER A 1 84 ? 19.409 3.703 -15.231 1.00 93.31 84 SER A CA 1
ATOM 669 C C . SER A 1 84 ? 18.654 3.089 -14.041 1.00 93.31 84 SER A C 1
ATOM 671 O O . SER A 1 84 ? 17.543 3.489 -13.696 1.00 93.31 84 SER A O 1
ATOM 673 N N . TRP A 1 85 ? 19.296 2.153 -13.336 1.00 93.38 85 TRP A N 1
ATOM 674 C CA . TRP A 1 85 ? 18.733 1.503 -12.144 1.00 93.38 85 TRP A CA 1
ATOM 675 C C . TRP A 1 85 ? 18.355 2.462 -11.006 1.00 93.38 85 TRP A C 1
ATOM 677 O O . TRP A 1 85 ? 17.503 2.129 -10.187 1.00 93.38 85 TRP A O 1
ATOM 687 N N . TRP A 1 86 ? 18.932 3.664 -10.956 1.00 94.69 86 TRP A N 1
ATOM 688 C CA . TRP A 1 86 ? 18.627 4.650 -9.916 1.00 94.69 86 TRP A CA 1
ATOM 689 C C . TRP A 1 86 ? 17.178 5.138 -9.951 1.00 94.69 86 TRP A C 1
ATOM 691 O O . TRP A 1 86 ? 16.627 5.489 -8.909 1.00 94.69 86 TRP A O 1
ATOM 701 N N . TRP A 1 87 ? 16.530 5.088 -11.117 1.00 93.88 87 TRP A N 1
ATOM 702 C CA . TRP A 1 87 ? 15.116 5.433 -11.255 1.00 93.88 87 TRP A CA 1
ATOM 703 C C . TRP A 1 87 ? 14.198 4.489 -10.467 1.00 93.88 87 TRP A C 1
ATOM 705 O O . TRP A 1 87 ? 13.134 4.914 -10.017 1.00 93.88 87 TRP A O 1
ATOM 715 N N . ALA A 1 88 ? 14.641 3.257 -10.183 1.00 92.19 88 ALA A N 1
ATOM 716 C CA . ALA A 1 88 ? 13.913 2.311 -9.338 1.00 92.19 88 ALA A CA 1
ATOM 717 C C . ALA A 1 88 ? 13.666 2.845 -7.915 1.00 92.19 88 ALA A C 1
ATOM 719 O O . ALA A 1 88 ? 12.676 2.480 -7.280 1.00 92.19 88 ALA A O 1
ATOM 720 N N . LEU A 1 89 ? 14.521 3.748 -7.410 1.00 95.44 89 LEU A N 1
ATOM 721 C CA . LEU A 1 89 ? 14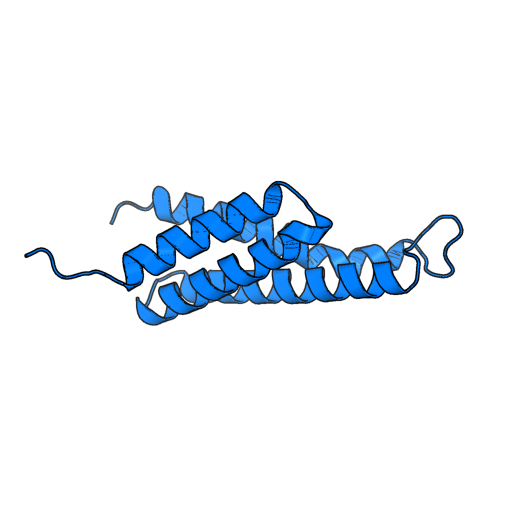.337 4.358 -6.089 1.00 95.44 89 LEU A CA 1
ATOM 722 C C . LEU A 1 89 ? 13.034 5.158 -5.982 1.00 95.44 89 LEU A C 1
ATOM 724 O O . LEU A 1 89 ? 12.478 5.262 -4.892 1.00 95.44 89 LEU A O 1
ATOM 728 N N . LEU A 1 90 ? 12.508 5.679 -7.094 1.00 95.94 90 LEU A N 1
ATOM 729 C CA . LEU A 1 90 ? 11.234 6.403 -7.102 1.00 95.94 90 LEU A CA 1
ATOM 730 C C . LEU A 1 90 ? 10.026 5.489 -6.855 1.00 95.94 90 LEU A C 1
ATOM 732 O O . LEU A 1 90 ? 8.968 5.976 -6.462 1.00 95.94 90 LEU A O 1
ATOM 736 N N . ILE A 1 91 ? 10.186 4.174 -7.036 1.00 95.50 91 ILE A N 1
ATOM 737 C CA . ILE A 1 91 ? 9.150 3.173 -6.749 1.00 95.50 91 ILE A CA 1
ATOM 738 C C . ILE A 1 91 ? 9.136 2.817 -5.259 1.00 95.50 91 ILE A C 1
ATOM 740 O O . ILE A 1 91 ? 8.086 2.468 -4.730 1.00 95.50 91 ILE A O 1
ATOM 744 N N . LEU A 1 92 ? 10.260 2.977 -4.549 1.00 96.62 92 LEU A N 1
ATOM 745 C CA . LEU A 1 92 ? 10.443 2.601 -3.139 1.00 96.62 92 LEU A CA 1
ATOM 746 C C . LEU A 1 92 ? 9.361 3.116 -2.162 1.00 96.62 92 LEU A C 1
ATOM 748 O O . LEU A 1 92 ? 9.012 2.373 -1.239 1.00 96.62 92 LEU A O 1
ATOM 752 N N . PRO A 1 93 ? 8.758 4.310 -2.338 1.00 97.88 93 PRO A N 1
ATOM 753 C CA . PRO A 1 93 ? 7.609 4.731 -1.540 1.00 97.88 93 PRO A CA 1
ATOM 754 C C . PRO A 1 93 ? 6.449 3.724 -1.522 1.00 97.88 93 PRO A C 1
ATOM 756 O O . PRO A 1 93 ? 5.810 3.567 -0.483 1.00 97.88 93 PRO A O 1
ATOM 759 N N . TYR A 1 94 ? 6.196 3.000 -2.617 1.00 96.56 94 TYR A N 1
ATOM 760 C CA . TYR A 1 94 ? 5.101 2.031 -2.698 1.00 96.56 94 TYR A CA 1
ATOM 761 C C . TYR A 1 94 ? 5.254 0.860 -1.711 1.00 96.56 94 TYR A C 1
ATOM 763 O O . TYR A 1 94 ? 4.396 0.733 -0.829 1.00 96.56 94 TYR A O 1
ATOM 771 N N . PRO A 1 95 ? 6.325 0.040 -1.765 1.00 95.75 95 PRO A N 1
ATOM 772 C CA . PRO A 1 95 ? 6.509 -1.051 -0.815 1.00 95.75 95 PRO A CA 1
ATOM 773 C C . PRO A 1 95 ? 6.663 -0.549 0.625 1.00 95.75 95 PRO A C 1
ATOM 775 O O . PRO A 1 95 ? 6.156 -1.193 1.542 1.00 95.75 95 PRO A O 1
ATOM 778 N N . VAL A 1 96 ? 7.284 0.618 0.848 1.00 97.94 96 VAL A N 1
ATOM 779 C CA . VAL A 1 96 ? 7.394 1.209 2.194 1.00 97.94 96 VAL A CA 1
ATOM 780 C C . VAL A 1 96 ? 6.020 1.569 2.759 1.00 97.94 96 VAL A C 1
ATOM 782 O O . VAL A 1 96 ? 5.702 1.197 3.890 1.00 97.94 96 VAL A O 1
ATOM 785 N N . GLY A 1 97 ? 5.188 2.264 1.981 1.00 97.56 97 GLY A N 1
ATOM 786 C CA . GLY A 1 97 ? 3.837 2.634 2.395 1.00 97.56 97 GLY A CA 1
ATOM 787 C C . GLY A 1 97 ? 2.951 1.409 2.625 1.00 97.56 97 GLY A C 1
ATOM 788 O O . GLY A 1 97 ? 2.235 1.350 3.626 1.00 97.56 97 GLY A O 1
ATOM 789 N N . TRP A 1 98 ? 3.048 0.402 1.752 1.00 96.88 98 TRP A N 1
ATOM 790 C CA . TRP A 1 98 ? 2.321 -0.861 1.885 1.00 96.88 98 TRP A CA 1
ATOM 791 C C . TRP A 1 98 ? 2.711 -1.626 3.159 1.00 96.88 98 TRP A C 1
ATOM 793 O O . TRP A 1 98 ? 1.843 -1.892 3.994 1.00 96.88 98 TRP A O 1
ATOM 803 N N . LEU A 1 99 ? 4.002 -1.909 3.369 1.00 97.50 99 LEU A N 1
ATOM 804 C CA . LEU A 1 99 ? 4.483 -2.633 4.553 1.00 97.50 99 LEU A CA 1
ATOM 805 C C . LEU A 1 99 ? 4.165 -1.882 5.847 1.00 97.50 99 LEU A C 1
ATOM 807 O O . LEU A 1 99 ? 3.662 -2.475 6.802 1.00 97.50 99 LEU A O 1
ATOM 811 N N . SER A 1 100 ? 4.390 -0.565 5.873 1.00 97.69 100 SER A N 1
ATOM 812 C CA . SER A 1 100 ? 4.036 0.269 7.025 1.00 97.69 100 SER A CA 1
ATOM 813 C C . SER A 1 100 ? 2.541 0.187 7.343 1.00 97.69 100 SER A C 1
ATOM 815 O O . SER A 1 100 ? 2.149 0.129 8.509 1.00 97.69 100 SER A O 1
ATOM 817 N N . GLN A 1 101 ? 1.682 0.139 6.322 1.00 97.31 101 GLN A N 1
ATOM 818 C CA . GLN A 1 101 ? 0.241 0.027 6.516 1.00 97.31 101 GLN A CA 1
ATOM 819 C C . GLN A 1 101 ? -0.183 -1.356 7.010 1.00 97.31 1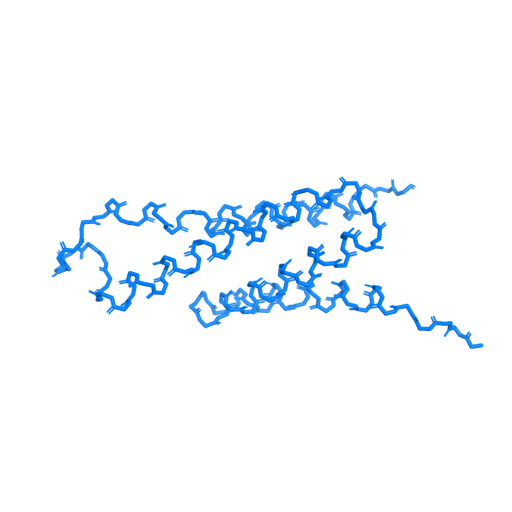01 GLN A C 1
ATOM 821 O O . GLN A 1 101 ? -1.054 -1.423 7.876 1.00 97.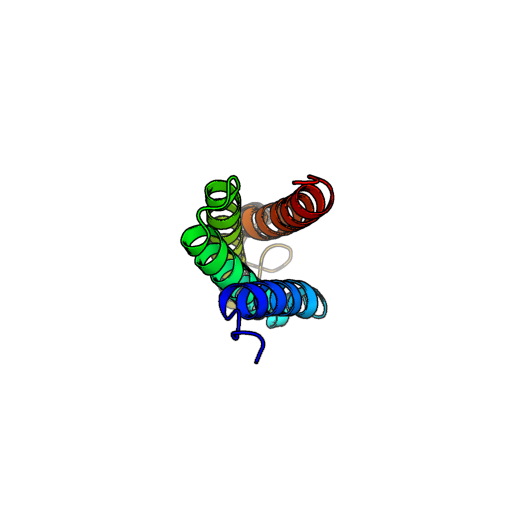31 101 GLN A O 1
ATOM 826 N N . VAL A 1 102 ? 0.453 -2.435 6.545 1.00 97.06 102 VAL A N 1
ATOM 827 C CA . VAL A 1 102 ? 0.262 -3.782 7.112 1.00 97.06 102 VAL A CA 1
ATOM 828 C C . VAL A 1 102 ? 0.621 -3.785 8.598 1.00 97.06 102 VAL A C 1
ATOM 830 O O . VAL A 1 102 ? -0.194 -4.204 9.420 1.00 97.06 102 VAL A O 1
ATOM 833 N N . ILE A 1 103 ? 1.788 -3.245 8.963 1.00 96.50 103 ILE A N 1
ATOM 834 C CA . ILE A 1 103 ? 2.223 -3.134 10.364 1.00 96.50 103 ILE A CA 1
ATOM 835 C C . ILE A 1 103 ? 1.199 -2.343 11.181 1.00 96.50 103 ILE A C 1
ATOM 837 O O . ILE A 1 103 ? 0.801 -2.778 12.257 1.00 96.50 103 ILE A O 1
ATOM 841 N N . LEU A 1 104 ? 0.712 -1.219 10.656 1.00 95.12 104 LEU A N 1
ATOM 842 C CA . LEU A 1 104 ? -0.275 -0.385 11.337 1.00 95.12 104 LEU A CA 1
ATOM 843 C C . LEU A 1 104 ? -1.609 -1.111 11.568 1.00 95.12 104 LEU A C 1
ATOM 845 O O . LEU A 1 104 ? -2.219 -0.966 12.628 1.00 95.12 104 LEU A O 1
ATOM 849 N N . LEU A 1 105 ? -2.068 -1.892 10.585 1.00 94.81 105 LEU A N 1
ATOM 850 C CA . LEU A 1 105 ? -3.270 -2.719 10.707 1.00 94.81 105 LEU A CA 1
ATOM 851 C C . LEU A 1 105 ? -3.095 -3.799 11.781 1.00 94.81 105 LEU A C 1
ATOM 853 O O . LEU A 1 105 ? -4.010 -4.006 12.578 1.00 94.81 105 LEU A O 1
ATOM 857 N N . LEU A 1 106 ? -1.920 -4.434 11.845 1.00 93.62 106 LEU A N 1
ATOM 858 C CA . LEU A 1 106 ? -1.587 -5.413 12.882 1.00 93.62 106 LEU A CA 1
ATOM 859 C C . LEU A 1 106 ? -1.505 -4.762 14.267 1.00 93.62 106 LEU A C 1
ATOM 861 O O . LEU A 1 106 ? -2.141 -5.241 15.199 1.00 93.62 106 LEU A O 1
ATOM 865 N N . MET A 1 107 ? -0.803 -3.635 14.412 1.00 91.62 107 MET A N 1
ATOM 866 C CA . MET A 1 107 ? -0.727 -2.898 15.680 1.00 91.62 107 MET A CA 1
ATOM 867 C C . MET A 1 107 ? -2.119 -2.544 16.207 1.00 91.62 107 MET A C 1
ATOM 869 O O . MET A 1 107 ? -2.411 -2.762 17.379 1.00 91.62 107 MET A O 1
ATOM 873 N N . ARG A 1 108 ? -3.011 -2.075 15.327 1.00 88.88 108 ARG A N 1
ATOM 874 C CA . ARG A 1 108 ? -4.397 -1.754 15.686 1.00 88.88 108 ARG A CA 1
ATOM 875 C C . ARG A 1 108 ? -5.213 -2.982 16.102 1.00 88.88 108 ARG A C 1
ATOM 877 O O . ARG A 1 108 ? -6.164 -2.837 16.862 1.00 88.88 108 ARG A O 1
ATOM 884 N N . LEU A 1 109 ? -4.882 -4.169 15.592 1.00 87.94 109 LEU A N 1
ATOM 885 C CA . LEU A 1 109 ? -5.523 -5.423 15.995 1.00 87.94 109 LEU A CA 1
ATOM 886 C C . LEU A 1 109 ? -5.114 -5.835 17.419 1.00 87.94 109 LEU A C 1
ATOM 888 O O . LEU A 1 109 ? -5.939 -6.380 18.151 1.00 87.94 109 LEU A O 1
ATOM 892 N N . PHE A 1 110 ? -3.862 -5.571 17.804 1.00 87.19 110 PHE A N 1
ATOM 893 C CA . PHE A 1 110 ? -3.305 -5.964 19.103 1.00 87.19 110 PHE A CA 1
ATOM 894 C C . PHE A 1 110 ? -3.441 -4.903 20.199 1.00 87.19 110 PHE A C 1
ATOM 896 O O . PHE A 1 110 ? -3.438 -5.260 21.379 1.00 87.19 110 PHE A O 1
ATOM 903 N N . GLU A 1 111 ? -3.605 -3.624 19.851 1.00 82.69 111 GLU A N 1
ATOM 904 C CA . GLU A 1 111 ? -4.041 -2.606 20.807 1.00 82.69 111 GLU A CA 1
ATOM 905 C C . GLU A 1 111 ? -5.480 -2.919 21.249 1.00 82.69 111 GLU A C 1
ATOM 907 O O . GLU A 1 111 ? -6.467 -2.513 20.630 1.00 82.69 111 GLU A O 1
ATOM 912 N N . LYS A 1 112 ? -5.604 -3.679 22.344 1.00 53.97 112 LYS A N 1
ATOM 913 C CA . LYS A 1 112 ? -6.858 -3.786 23.089 1.00 53.97 112 LYS A CA 1
ATOM 914 C C . LYS A 1 112 ? -7.277 -2.374 23.504 1.00 53.97 112 LYS A C 1
ATOM 916 O O . LYS A 1 112 ? -6.482 -1.647 24.096 1.00 53.97 112 LYS A O 1
ATOM 921 N N . LYS A 1 113 ? -8.512 -2.008 23.153 1.00 53.78 113 LYS A N 1
ATOM 922 C CA . LYS A 1 113 ? -9.189 -0.833 23.712 1.00 53.78 113 LYS A CA 1
ATOM 923 C C . LYS A 1 113 ? -9.235 -0.900 25.230 1.00 53.78 113 LYS A C 1
ATOM 925 O O . LYS A 1 113 ? -9.506 -2.012 25.738 1.00 53.78 113 LYS A O 1
#

Secondary structure (DSSP, 8-state):
-----HHHHHHHHHHHHHHHTTSSTTTHHHHHHHHHHHHHHHHHHTT-TTHHHHHHHHHHHHHHHHHHHHHHHTT-SSTTSSS-GGGGGGTTHHHHHHHHHHHHHHHHHHS--

pLDDT: mean 92.79, std 8.19, range [52.19, 98.5]

Nearest PDB structures (foldseek):
  8eup-assembly1_b  TM=4.201E-01  e=6.876E+00  Schizosaccharomyces pombe
  7wkd-assembly1_R  TM=4.864E-01  e=9.982E+00  Homo sapiens